Protein AF-A0A197JZQ4-F1 (afdb_monomer)

InterPro domains:
  IPR013087 Zinc finger C2H2-type [PS00028] (31-55)
  IPR013087 Zinc finger C2H2-type [PS50157] (29-60)
  IPR036236 Zinc finger C2H2 superfamily [SSF57667] (27-51)
  IPR039327 C2H2 finger domain transcription factor CON7-like [PTHR36167] (2-79)

Solvent-accessible surface area (backbone atoms only — not comparable to full-atom values): 5229 Å² total; per-residue (Å²): 136,87,82,81,82,86,74,82,68,86,86,67,79,79,78,70,78,82,82,78,55,81,83,76,51,65,49,82,37,61,50,87,40,89,97,39,89,56,57,20,67,41,65,67,58,36,34,50,48,25,60,74,71,61,59,56,77,71,77,58,72,73,79,45,45,62,58,56,49,52,49,55,49,51,58,60,71,76,102

Foldseek 3Di:
DDDDDDDDDPPCPPPDDDDDDPVRQDFLAAQPAVPGRDTHSDLVVVQVVCVVVVSDHRDDVVVCPVVVVVVVVVVVV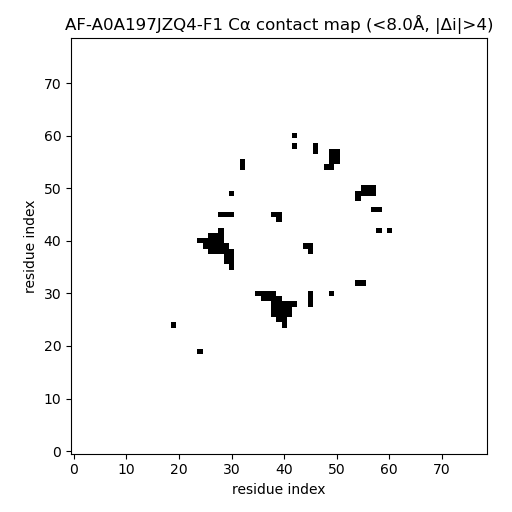VD

Structure (mmCIF, N/CA/C/O backbone):
data_AF-A0A197JZQ4-F1
#
_entry.id   AF-A0A197JZQ4-F1
#
loop_
_atom_site.group_PDB
_atom_site.id
_atom_site.type_symbol
_atom_site.label_atom_id
_atom_site.label_alt_id
_atom_site.label_comp_id
_atom_site.label_asym_id
_atom_site.label_entity_id
_atom_site.label_seq_id
_atom_site.pdbx_PDB_ins_code
_atom_site.Cartn_x
_atom_site.Cartn_y
_atom_site.Cartn_z
_atom_site.occupancy
_atom_site.B_iso_or_equiv
_atom_site.auth_seq_id
_atom_site.auth_comp_id
_atom_site.auth_asym_id
_atom_site.auth_atom_id
_atom_site.pdbx_PDB_model_num
ATOM 1 N N . ASN A 1 1 ? 33.369 19.549 12.607 1.00 58.50 1 ASN A N 1
ATOM 2 C CA . ASN A 1 1 ? 33.343 19.059 11.211 1.00 58.50 1 ASN A CA 1
ATOM 3 C C . ASN A 1 1 ? 33.399 17.546 11.164 1.00 58.50 1 ASN A C 1
ATOM 5 O O . ASN A 1 1 ? 34.434 16.982 11.488 1.00 58.50 1 ASN A O 1
ATOM 9 N N . LYS A 1 2 ? 32.296 16.885 10.795 1.00 66.38 2 LYS A N 1
ATOM 10 C CA . LYS A 1 2 ? 32.267 15.429 10.594 1.00 66.38 2 LYS A CA 1
ATOM 11 C C . LYS A 1 2 ? 32.687 15.145 9.149 1.00 66.38 2 LYS A C 1
ATOM 13 O O . LYS A 1 2 ? 31.972 15.522 8.227 1.00 66.38 2 LYS A O 1
ATOM 18 N N . ILE A 1 3 ? 33.868 14.560 8.966 1.00 65.25 3 ILE A N 1
ATOM 19 C CA . ILE A 1 3 ? 34.403 14.187 7.652 1.00 65.25 3 ILE A CA 1
ATOM 20 C C . ILE A 1 3 ? 33.774 12.843 7.280 1.00 65.25 3 ILE A C 1
ATOM 22 O O . ILE A 1 3 ? 34.058 11.831 7.915 1.00 65.25 3 ILE A O 1
ATOM 26 N N . TYR A 1 4 ? 32.885 12.832 6.290 1.00 76.62 4 TYR A N 1
ATOM 27 C CA . TYR A 1 4 ? 32.343 11.591 5.739 1.00 76.62 4 TYR A CA 1
ATOM 28 C C . TYR A 1 4 ? 33.294 11.094 4.648 1.00 76.62 4 TYR A C 1
ATOM 30 O O . TYR A 1 4 ? 33.411 11.733 3.603 1.00 76.62 4 TYR A O 1
ATOM 38 N N . SER A 1 5 ? 34.003 9.985 4.888 1.00 77.44 5 SER A N 1
ATOM 39 C CA . SER A 1 5 ? 34.823 9.357 3.851 1.00 77.44 5 SER A CA 1
ATOM 40 C C . SER A 1 5 ? 33.926 8.563 2.901 1.00 77.44 5 SER A C 1
ATOM 42 O O . SER A 1 5 ? 33.158 7.687 3.302 1.00 77.44 5 SER A O 1
ATOM 44 N N . PHE A 1 6 ? 33.985 8.904 1.617 1.00 71.12 6 PHE A N 1
ATOM 45 C CA . PHE A 1 6 ? 33.275 8.185 0.569 1.00 71.12 6 PHE A CA 1
ATOM 46 C C . PHE A 1 6 ? 34.191 7.078 0.042 1.00 71.12 6 PHE A C 1
ATOM 48 O O . PHE A 1 6 ? 34.964 7.294 -0.888 1.00 71.12 6 PHE A O 1
ATOM 55 N N . VAL A 1 7 ? 34.154 5.905 0.677 1.00 76.75 7 VAL A N 1
ATOM 56 C CA . VAL A 1 7 ? 34.867 4.721 0.180 1.00 76.75 7 VAL A CA 1
ATOM 57 C C . VAL A 1 7 ? 33.964 4.022 -0.843 1.00 76.75 7 VAL A C 1
ATOM 59 O O . VAL A 1 7 ? 32.875 3.574 -0.470 1.00 76.75 7 VAL A O 1
ATOM 62 N N . PRO A 1 8 ? 34.347 3.930 -2.129 1.00 69.75 8 PRO A N 1
ATOM 63 C CA . PRO A 1 8 ? 33.567 3.179 -3.102 1.00 69.75 8 PRO A CA 1
ATOM 64 C C . PRO A 1 8 ? 33.630 1.685 -2.760 1.00 69.75 8 PRO A C 1
ATOM 66 O O . PRO A 1 8 ? 34.699 1.079 -2.763 1.00 69.75 8 PRO A O 1
ATOM 69 N N . ILE A 1 9 ? 32.474 1.089 -2.457 1.00 72.56 9 ILE A N 1
ATOM 70 C CA . ILE A 1 9 ? 32.344 -0.354 -2.221 1.00 72.56 9 ILE A CA 1
ATOM 71 C C . ILE A 1 9 ? 32.557 -1.063 -3.564 1.00 72.56 9 ILE A C 1
ATOM 73 O O . ILE A 1 9 ? 31.721 -0.971 -4.470 1.00 72.56 9 ILE A O 1
ATOM 77 N N . SER A 1 10 ? 33.687 -1.752 -3.709 1.00 70.44 10 SER A N 1
ATOM 78 C CA . SER A 1 10 ? 33.974 -2.591 -4.870 1.00 70.44 10 SER A CA 1
ATOM 79 C C . SER A 1 10 ? 32.913 -3.696 -4.993 1.00 70.44 10 SER A C 1
ATOM 81 O O . SER A 1 10 ? 32.573 -4.367 -4.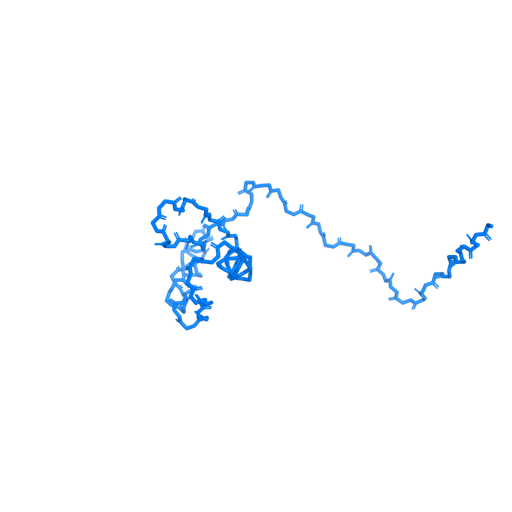023 1.00 70.44 10 SER A O 1
ATOM 83 N N . GLY A 1 11 ? 32.339 -3.854 -6.192 1.00 64.88 11 GLY A N 1
ATOM 84 C 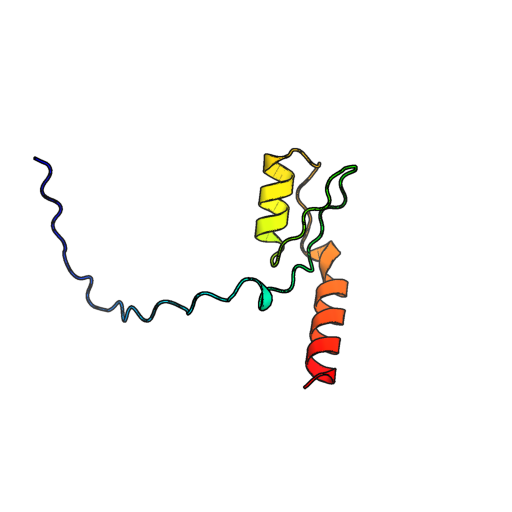CA . GLY A 1 11 ? 31.322 -4.875 -6.494 1.00 64.88 11 GLY A CA 1
ATOM 85 C C . GLY A 1 11 ? 29.878 -4.373 -6.616 1.00 64.88 11 GLY A C 1
ATOM 86 O O . GLY A 1 11 ? 29.021 -5.107 -7.105 1.00 64.88 11 GLY A O 1
ATOM 87 N N . VAL A 1 12 ? 29.582 -3.116 -6.266 1.00 64.44 12 VAL A N 1
ATOM 88 C CA . VAL A 1 12 ? 28.240 -2.544 -6.463 1.00 64.44 12 VAL A CA 1
ATOM 89 C C . VAL A 1 12 ? 28.146 -1.941 -7.868 1.00 64.44 12 VAL A C 1
ATOM 91 O O . VAL A 1 12 ? 28.350 -0.744 -8.060 1.00 64.44 12 VAL A O 1
ATOM 94 N N . ASN A 1 13 ? 27.838 -2.762 -8.878 1.00 65.56 13 ASN A N 1
ATOM 95 C CA . ASN A 1 13 ? 27.407 -2.250 -10.183 1.00 65.56 13 ASN A CA 1
ATOM 96 C C . ASN A 1 13 ? 26.053 -1.549 -9.980 1.00 65.56 13 ASN A C 1
ATOM 98 O O . ASN A 1 13 ? 24.995 -2.174 -9.945 1.00 65.56 13 ASN A O 1
ATOM 102 N N . SER A 1 14 ? 26.100 -0.243 -9.735 1.00 67.62 14 SER A N 1
ATOM 103 C CA . SER A 1 14 ? 24.992 0.586 -9.261 1.00 67.62 14 SER A CA 1
ATOM 104 C C . SER A 1 14 ? 24.007 0.952 -10.374 1.00 67.62 14 SER A C 1
ATOM 106 O O . SER A 1 14 ? 23.538 2.088 -10.466 1.00 67.62 14 SER A O 1
ATOM 108 N N . LYS A 1 15 ? 23.617 -0.019 -11.207 1.00 74.06 15 LYS A N 1
ATOM 109 C CA . LYS A 1 15 ? 22.431 0.127 -12.055 1.00 74.06 15 LYS A CA 1
ATOM 110 C C . LYS A 1 15 ? 21.199 0.112 -11.154 1.00 74.06 15 LYS A C 1
ATOM 112 O O . LYS A 1 15 ? 20.621 -0.932 -10.857 1.00 74.06 15 LYS A O 1
ATOM 117 N N . LYS A 1 16 ? 20.815 1.298 -10.675 1.00 76.50 16 LYS A N 1
ATOM 118 C CA . LYS A 1 16 ? 19.566 1.501 -9.935 1.00 76.50 16 LYS A CA 1
ATOM 119 C C . LYS A 1 16 ? 18.404 1.048 -10.814 1.00 76.50 16 LYS A C 1
ATOM 121 O O . LYS A 1 16 ? 18.339 1.393 -11.992 1.00 76.50 16 LYS A O 1
ATOM 126 N N . ARG A 1 17 ? 17.469 0.299 -10.229 1.00 80.25 17 ARG A N 1
ATOM 127 C CA . ARG A 1 17 ? 16.240 -0.092 -10.9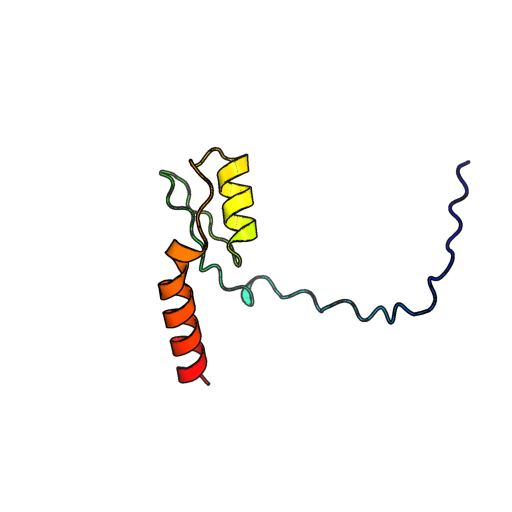24 1.00 80.25 17 ARG A CA 1
ATOM 128 C C . ARG A 1 17 ? 15.498 1.182 -11.363 1.00 80.25 17 ARG A C 1
ATOM 130 O O . ARG A 1 17 ? 15.328 2.070 -10.521 1.00 80.25 17 ARG A O 1
ATOM 137 N N . PRO A 1 18 ? 15.073 1.299 -12.633 1.00 85.31 18 PRO A N 1
ATOM 138 C CA . PRO A 1 18 ? 14.366 2.483 -13.100 1.00 85.31 18 PRO A CA 1
ATOM 139 C C . PRO A 1 18 ? 13.106 2.702 -12.261 1.00 85.31 18 PRO A C 1
ATOM 141 O O . PRO A 1 18 ? 12.387 1.759 -11.912 1.00 85.31 18 PRO A O 1
ATOM 144 N N . ARG A 1 19 ? 12.865 3.961 -11.889 1.00 85.19 19 ARG A N 1
ATOM 145 C CA . ARG A 1 19 ? 11.660 4.340 -11.156 1.00 85.19 19 ARG A CA 1
ATOM 146 C C . ARG A 1 19 ? 10.480 4.297 -12.123 1.00 85.19 19 ARG A C 1
ATOM 148 O O . ARG A 1 19 ? 10.490 5.012 -13.119 1.00 85.19 19 ARG A O 1
ATOM 155 N N . ARG A 1 20 ? 9.468 3.498 -11.795 1.00 86.44 20 ARG A N 1
ATOM 156 C CA . ARG A 1 20 ? 8.207 3.441 -12.548 1.00 86.44 20 ARG A CA 1
ATOM 157 C C . ARG A 1 20 ? 7.465 4.774 -12.464 1.00 86.44 20 ARG A C 1
ATOM 159 O O . ARG A 1 20 ? 7.524 5.441 -11.423 1.0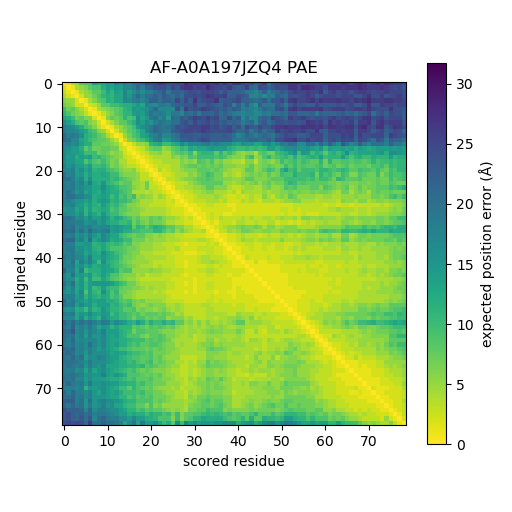0 86.44 20 ARG A O 1
ATOM 166 N N . ARG A 1 21 ? 6.783 5.164 -13.544 1.00 85.94 21 ARG A N 1
ATOM 167 C CA . ARG A 1 21 ? 5.925 6.363 -13.564 1.00 85.94 21 ARG A CA 1
ATOM 168 C C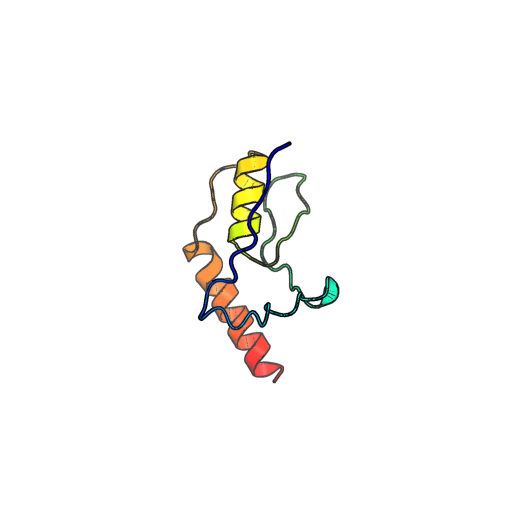 . ARG A 1 21 ? 4.645 6.125 -12.755 1.00 85.94 21 ARG A C 1
ATOM 170 O O . ARG A 1 21 ? 4.310 4.993 -12.430 1.00 85.94 21 ARG A O 1
ATOM 177 N N . PHE A 1 22 ? 3.953 7.206 -12.388 1.00 81.06 22 PHE A N 1
ATOM 178 C CA . PHE A 1 22 ? 2.729 7.135 -11.577 1.00 81.06 22 PHE A CA 1
ATOM 179 C C . PHE A 1 22 ? 1.620 6.308 -12.245 1.00 81.06 22 PHE A C 1
ATOM 181 O O . PHE A 1 22 ? 0.932 5.556 -11.551 1.00 81.06 22 PHE A O 1
ATOM 188 N N . ASP A 1 23 ? 1.489 6.462 -13.562 1.00 83.62 23 ASP A N 1
ATOM 189 C CA . ASP A 1 23 ? 0.482 5.815 -14.408 1.00 83.62 23 ASP A CA 1
ATOM 190 C C . ASP A 1 23 ? 0.776 4.320 -14.635 1.00 83.62 23 ASP A C 1
ATOM 192 O O . ASP A 1 23 ? -0.115 3.485 -14.647 1.00 83.62 23 ASP A O 1
ATOM 196 N N . GLU A 1 24 ? 2.060 3.952 -14.659 1.00 82.06 24 GLU A N 1
ATOM 197 C CA . GLU A 1 24 ? 2.532 2.573 -14.861 1.00 82.06 24 GLU A CA 1
ATOM 198 C C . GLU A 1 24 ? 2.267 1.655 -13.647 1.00 82.06 24 GLU A C 1
ATOM 200 O O . GLU A 1 24 ? 2.459 0.440 -13.704 1.00 82.06 24 GLU A O 1
ATOM 205 N N . ILE A 1 25 ? 1.880 2.221 -12.498 1.00 83.12 25 ILE A N 1
ATOM 206 C CA . ILE A 1 25 ? 1.634 1.457 -11.273 1.00 83.12 25 ILE A CA 1
ATOM 207 C C . ILE A 1 25 ? 0.139 1.170 -11.143 1.00 83.12 25 ILE A C 1
ATOM 209 O O . ILE A 1 25 ? -0.622 1.991 -10.630 1.00 83.12 25 ILE A O 1
ATOM 213 N N . GLU A 1 26 ? -0.255 -0.049 -11.503 1.00 87.19 26 GLU A N 1
ATOM 214 C CA . GLU A 1 26 ? -1.591 -0.576 -11.214 1.00 87.19 26 GLU A CA 1
ATOM 215 C C . GLU A 1 26 ? -1.814 -0.686 -9.694 1.00 87.19 26 GLU A C 1
ATOM 217 O O . GLU A 1 26 ? -1.073 -1.376 -8.988 1.00 87.19 26 GLU A O 1
ATOM 222 N N . ARG A 1 27 ? -2.843 -0.009 -9.165 1.00 89.31 27 ARG A N 1
ATOM 223 C CA . ARG A 1 27 ? -3.165 0.051 -7.724 1.00 89.31 27 ARG A CA 1
ATOM 224 C C . ARG A 1 27 ? -4.293 -0.903 -7.344 1.00 89.31 27 ARG A C 1
ATOM 226 O O . ARG A 1 27 ? -5.363 -0.493 -6.915 1.00 89.31 27 ARG A O 1
ATOM 233 N N . LEU A 1 28 ? -4.029 -2.195 -7.486 1.00 87.69 28 LEU A N 1
ATOM 234 C CA . LEU A 1 28 ? -5.029 -3.249 -7.273 1.00 87.69 28 LEU A CA 1
ATOM 235 C C . LEU A 1 28 ? -5.367 -3.494 -5.791 1.00 87.69 28 LEU A C 1
ATOM 237 O O . LEU A 1 28 ? -6.357 -4.151 -5.480 1.00 87.69 28 LEU A O 1
ATOM 241 N N . TYR A 1 29 ? -4.538 -3.008 -4.862 1.00 91.50 29 TYR A N 1
ATOM 242 C CA . TYR A 1 29 ? -4.717 -3.236 -3.428 1.00 91.50 29 TYR A CA 1
ATOM 243 C C . TYR A 1 29 ? -5.440 -2.051 -2.788 1.00 91.50 29 TYR A C 1
ATOM 245 O O . TYR A 1 29 ? -4.805 -1.102 -2.326 1.00 91.50 29 TYR A O 1
ATOM 253 N N . VAL A 1 30 ? -6.769 -2.115 -2.768 1.00 91.12 30 VAL A N 1
ATOM 254 C CA . VAL A 1 30 ? -7.645 -1.077 -2.207 1.00 91.12 30 VAL A CA 1
ATOM 255 C C . VAL A 1 30 ? -7.846 -1.292 -0.704 1.00 91.12 30 VAL A C 1
ATOM 257 O O . VAL A 1 30 ? -7.968 -2.430 -0.235 1.00 91.12 30 VAL A O 1
ATOM 260 N N . CYS A 1 31 ? -7.856 -0.205 0.071 1.00 92.00 31 CYS A N 1
ATOM 261 C CA . CYS A 1 31 ? -8.292 -0.260 1.459 1.00 92.00 31 CYS A CA 1
ATOM 262 C C . CYS A 1 31 ? -9.813 -0.454 1.524 1.00 92.00 31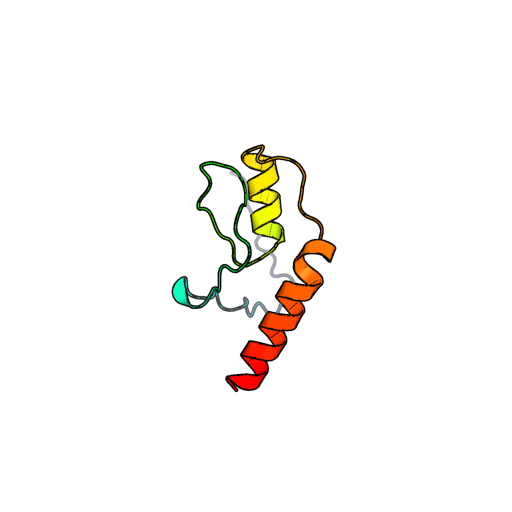 CYS A C 1
ATOM 264 O O . CYS A 1 31 ? -10.559 0.212 0.827 1.00 92.00 31 CYS A O 1
ATOM 266 N N . ASN A 1 32 ? -10.278 -1.376 2.360 1.00 88.69 32 ASN A N 1
ATOM 267 C CA . ASN A 1 32 ? -11.707 -1.680 2.520 1.00 88.69 32 ASN A CA 1
ATOM 268 C C . ASN A 1 32 ? -12.347 -0.903 3.690 1.00 88.69 32 ASN A C 1
ATOM 270 O O . ASN A 1 32 ? -13.513 -1.106 4.004 1.00 88.69 32 ASN A O 1
ATOM 274 N N . TRP A 1 33 ? -11.589 -0.034 4.356 1.00 90.69 33 TRP A N 1
ATOM 275 C CA . TRP A 1 33 ? -12.092 0.705 5.507 1.00 90.69 33 TRP A CA 1
ATOM 276 C C . TRP A 1 33 ? -13.107 1.767 5.087 1.00 90.69 33 TRP A C 1
ATOM 278 O O . TRP A 1 33 ? -12.920 2.426 4.063 1.00 90.69 33 TRP A O 1
ATOM 288 N N . ALA A 1 34 ? -14.162 1.937 5.889 1.00 88.56 34 ALA A N 1
ATOM 289 C CA . ALA A 1 34 ? -15.146 2.990 5.671 1.00 88.56 34 ALA A CA 1
ATOM 290 C C . ALA A 1 34 ? -14.435 4.350 5.622 1.00 88.56 34 ALA A C 1
ATOM 292 O O . ALA A 1 34 ? -13.575 4.621 6.459 1.00 88.56 34 ALA A O 1
ATOM 293 N N . ASP A 1 35 ? -14.769 5.172 4.626 1.00 88.12 35 ASP A N 1
ATOM 294 C CA . ASP A 1 35 ? -14.136 6.478 4.380 1.00 88.12 35 ASP A CA 1
ATOM 295 C C . ASP A 1 35 ? -12.668 6.422 3.892 1.00 88.12 35 ASP A C 1
ATOM 297 O O . ASP A 1 35 ? -11.974 7.436 3.838 1.00 88.12 35 ASP A O 1
ATOM 301 N N . CYS A 1 36 ? -12.156 5.248 3.486 1.00 91.44 36 CYS A N 1
ATOM 302 C CA . CYS A 1 36 ? -10.831 5.146 2.875 1.00 91.44 36 CYS A CA 1
ATOM 303 C C . CYS A 1 36 ? -10.867 4.734 1.400 1.00 91.44 36 CYS A C 1
ATOM 305 O O . CYS A 1 36 ? -10.950 3.559 1.064 1.00 91.44 36 CYS A O 1
ATOM 307 N N . GLU A 1 37 ? -10.644 5.705 0.517 1.00 92.75 37 GLU A N 1
ATOM 308 C CA . GLU A 1 37 ? -10.556 5.488 -0.935 1.00 92.75 37 GLU A CA 1
ATOM 309 C C . GLU A 1 37 ? -9.121 5.181 -1.423 1.00 92.75 37 GLU A C 1
ATOM 311 O O . GLU A 1 37 ? -8.821 5.165 -2.618 1.00 92.75 37 GLU A O 1
ATOM 316 N N . LYS A 1 38 ? -8.171 4.954 -0.501 1.00 92.94 38 LYS A N 1
ATOM 317 C CA . LYS A 1 38 ? -6.757 4.781 -0.866 1.00 92.94 38 LYS A CA 1
ATOM 318 C C . LYS A 1 38 ? -6.495 3.398 -1.454 1.00 92.94 38 LYS A C 1
ATOM 320 O O . LYS A 1 38 ? -6.831 2.367 -0.868 1.00 92.94 38 LYS A O 1
ATOM 325 N N . SER A 1 39 ? -5.780 3.386 -2.573 1.00 92.56 39 SER A N 1
ATOM 326 C CA . SER A 1 39 ? -5.318 2.182 -3.255 1.00 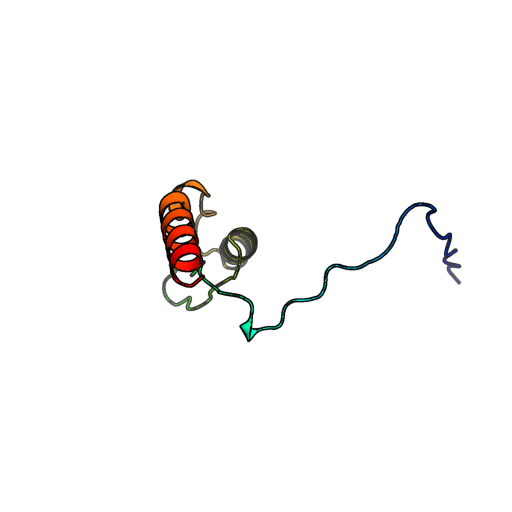92.56 39 SER A CA 1
ATOM 327 C C . SER A 1 39 ? -3.799 2.185 -3.430 1.00 92.56 39 SER A C 1
ATOM 329 O O . SER A 1 39 ? -3.148 3.228 -3.543 1.00 92.56 39 SER A O 1
ATOM 331 N N . TYR A 1 40 ? -3.208 0.992 -3.427 1.00 93.25 40 TYR A N 1
ATOM 332 C CA . TYR A 1 40 ? -1.762 0.804 -3.462 1.00 93.25 40 TYR A CA 1
ATOM 333 C C . TYR A 1 40 ? -1.353 -0.245 -4.495 1.00 93.25 40 TYR A C 1
ATOM 335 O O . TYR A 1 40 ? -2.086 -1.188 -4.785 1.00 93.25 40 TYR A O 1
ATOM 343 N N . GLY A 1 41 ? -0.144 -0.096 -5.045 1.00 90.38 41 GLY A N 1
ATOM 344 C CA . GLY A 1 41 ? 0.382 -1.021 -6.057 1.00 90.38 41 GLY A CA 1
ATOM 345 C C . GLY A 1 41 ? 0.898 -2.348 -5.500 1.00 90.38 41 GLY A C 1
ATOM 346 O O . GLY A 1 41 ? 1.009 -3.331 -6.225 1.00 90.38 41 GLY A O 1
ATOM 347 N N . THR A 1 42 ? 1.212 -2.413 -4.204 1.00 90.75 42 THR A N 1
ATOM 348 C CA . THR A 1 42 ? 1.617 -3.666 -3.555 1.00 90.75 42 THR A CA 1
ATOM 349 C C . THR A 1 42 ? 0.937 -3.833 -2.204 1.00 90.75 42 THR A C 1
ATOM 351 O O . THR A 1 42 ? 0.665 -2.854 -1.505 1.00 90.75 42 THR A O 1
ATOM 354 N N . LEU A 1 43 ? 0.741 -5.093 -1.801 1.00 92.19 43 LEU A N 1
ATOM 355 C CA . LEU A 1 43 ? 0.174 -5.449 -0.499 1.00 92.19 43 LEU A CA 1
ATOM 356 C C . LEU A 1 43 ? 0.972 -4.859 0.672 1.00 92.19 43 LEU A C 1
ATOM 358 O O . LEU A 1 43 ? 0.393 -4.500 1.689 1.00 92.19 43 LEU A O 1
ATOM 362 N N . ASN A 1 44 ? 2.293 -4.719 0.528 1.00 93.12 44 ASN A N 1
ATOM 363 C CA . ASN A 1 44 ? 3.140 -4.170 1.586 1.00 93.12 44 ASN A CA 1
ATOM 364 C C . ASN A 1 44 ? 2.798 -2.704 1.892 1.00 93.12 44 ASN A C 1
ATOM 366 O O . ASN A 1 44 ? 2.726 -2.326 3.058 1.00 93.12 44 ASN A O 1
ATOM 370 N N . HIS A 1 45 ? 2.535 -1.897 0.856 1.00 93.50 45 HIS A N 1
ATOM 371 C CA . HIS A 1 45 ? 2.114 -0.505 1.033 1.00 93.50 45 HIS A CA 1
ATOM 372 C C . HIS A 1 45 ? 0.698 -0.413 1.609 1.00 93.50 45 HIS A C 1
ATOM 374 O O . HIS A 1 45 ? 0.465 0.412 2.489 1.00 93.50 45 HIS A O 1
ATOM 380 N N . LEU A 1 46 ? -0.215 -1.302 1.191 1.00 94.06 46 LEU A N 1
ATOM 381 C CA . LEU A 1 46 ? -1.542 -1.392 1.804 1.00 94.06 46 LEU A CA 1
ATOM 382 C C . LEU A 1 46 ? -1.445 -1.770 3.291 1.00 94.06 46 LEU A C 1
ATOM 384 O O . LEU A 1 46 ? -2.082 -1.139 4.123 1.00 94.06 46 LEU A O 1
ATOM 388 N N . ASN A 1 47 ? -0.623 -2.754 3.655 1.00 93.94 47 ASN A N 1
ATOM 389 C CA . ASN A 1 47 ? -0.464 -3.180 5.048 1.00 93.94 47 ASN A CA 1
ATOM 390 C C . ASN A 1 47 ? 0.188 -2.103 5.923 1.00 93.94 47 ASN A C 1
ATOM 392 O O . ASN A 1 47 ? -0.207 -1.939 7.081 1.00 93.94 47 ASN A O 1
ATOM 396 N N . ALA A 1 48 ? 1.148 -1.348 5.381 1.00 95.00 48 ALA A N 1
ATOM 397 C CA . ALA A 1 48 ? 1.695 -0.174 6.054 1.00 95.00 48 ALA A CA 1
ATOM 398 C C . ALA A 1 48 ? 0.599 0.875 6.290 1.00 95.00 48 ALA A C 1
ATOM 400 O O . ALA A 1 48 ? 0.422 1.328 7.417 1.00 95.00 48 ALA A O 1
ATOM 401 N N . HIS A 1 49 ? -0.194 1.182 5.262 1.00 95.06 49 HIS A N 1
ATOM 402 C CA . HIS A 1 49 ? -1.329 2.094 5.361 1.00 95.06 49 HIS A CA 1
ATOM 403 C C . HIS A 1 49 ? -2.356 1.652 6.413 1.00 95.06 49 HIS A C 1
ATOM 405 O O . HIS A 1 49 ? -2.727 2.453 7.265 1.00 95.06 49 HIS A O 1
ATOM 411 N N . VAL A 1 50 ? -2.761 0.380 6.402 1.00 93.75 50 VAL A N 1
ATOM 412 C CA . VAL A 1 50 ? -3.725 -0.171 7.364 1.00 93.75 50 VAL A CA 1
ATOM 413 C C . VAL A 1 50 ? -3.208 -0.045 8.796 1.00 93.75 50 VAL A C 1
ATOM 415 O O . VAL A 1 50 ? -3.949 0.363 9.686 1.00 93.75 50 VAL A O 1
ATOM 418 N N . THR A 1 51 ? -1.917 -0.319 9.005 1.00 93.69 51 THR A N 1
ATOM 419 C CA . THR A 1 51 ? -1.282 -0.210 10.325 1.00 93.69 51 THR A CA 1
ATOM 420 C C . THR A 1 51 ? -1.182 1.249 10.785 1.00 93.69 51 THR A C 1
ATOM 422 O O . THR A 1 51 ? -1.480 1.545 11.937 1.00 93.69 51 THR A O 1
ATOM 425 N N . MET A 1 52 ? -0.783 2.167 9.897 1.00 94.12 52 MET A N 1
ATOM 426 C CA . MET A 1 52 ? -0.615 3.588 10.228 1.00 94.12 52 MET A CA 1
ATOM 427 C C . MET A 1 52 ? -1.947 4.287 10.500 1.00 94.12 52 MET A C 1
ATOM 429 O O . MET A 1 52 ? -2.064 5.025 11.473 1.00 94.12 52 MET A O 1
ATOM 433 N N . GLN A 1 53 ? -2.957 4.031 9.667 1.00 91.88 53 GLN A N 1
ATOM 434 C CA . GLN A 1 53 ? -4.272 4.661 9.780 1.00 91.88 53 GLN A CA 1
ATOM 435 C C . GLN A 1 53 ? -5.219 3.922 10.732 1.00 91.88 53 GLN A C 1
ATOM 437 O O . GLN A 1 53 ? -6.352 4.349 10.918 1.00 91.88 53 GLN A O 1
ATOM 442 N N . LYS A 1 54 ? -4.765 2.818 11.340 1.00 90.75 54 LYS A N 1
ATOM 443 C CA . LYS A 1 54 ? -5.570 1.955 12.217 1.00 90.75 54 LYS A CA 1
ATOM 444 C C . LYS A 1 54 ? -6.853 1.450 11.544 1.00 90.75 54 LYS A C 1
ATOM 446 O O . LYS A 1 54 ? -7.878 1.284 12.195 1.00 90.75 54 LYS A O 1
ATOM 451 N N . HIS A 1 55 ? -6.774 1.130 10.254 1.00 92.00 55 HIS A N 1
ATOM 452 C CA . HIS A 1 55 ? -7.879 0.584 9.453 1.00 92.00 55 HIS A CA 1
ATOM 453 C C . HIS A 1 55 ? -8.125 -0.920 9.718 1.00 92.00 55 HIS A C 1
ATOM 455 O O . HIS A 1 55 ? -8.472 -1.679 8.813 1.00 92.00 55 HIS A O 1
ATOM 461 N N . GLY A 1 56 ? -7.897 -1.371 10.954 1.00 87.06 56 GLY A N 1
ATOM 462 C CA . GLY A 1 56 ? -8.020 -2.768 11.370 1.00 87.06 56 GLY A CA 1
ATOM 463 C C . GLY A 1 56 ? -6.733 -3.605 11.233 1.00 87.06 56 GLY A C 1
ATOM 464 O O . GLY A 1 56 ? -5.624 -3.060 11.231 1.00 87.06 56 GLY A O 1
ATOM 465 N N . PRO A 1 57 ? -6.853 -4.948 11.190 1.00 87.62 57 PRO A N 1
ATOM 466 C CA . PRO A 1 57 ? -5.710 -5.858 11.146 1.00 87.62 57 PRO A CA 1
ATOM 467 C C . PRO A 1 57 ? -5.020 -5.870 9.774 1.00 87.62 57 PRO A C 1
ATOM 469 O O . PRO A 1 57 ? -5.638 -5.637 8.734 1.00 87.62 57 PRO A O 1
ATOM 472 N N . LYS A 1 58 ? -3.720 -6.200 9.767 1.00 87.50 58 LYS A N 1
ATOM 473 C CA . LYS A 1 58 ? -2.942 -6.385 8.530 1.00 87.50 58 LYS A CA 1
ATOM 474 C C . LYS A 1 58 ? -3.605 -7.439 7.648 1.00 87.50 58 LYS A C 1
ATOM 476 O O . LYS A 1 58 ? -4.082 -8.457 8.141 1.00 87.50 58 LYS A O 1
ATOM 481 N N . ARG A 1 59 ? -3.593 -7.215 6.336 1.00 87.06 59 ARG A N 1
ATOM 482 C CA . ARG A 1 59 ? -4.195 -8.150 5.390 1.00 87.06 59 ARG A CA 1
ATOM 483 C C . ARG A 1 59 ? -3.233 -9.269 5.031 1.00 87.06 59 ARG A C 1
ATOM 485 O O . ARG A 1 59 ? -2.033 -9.048 4.826 1.00 87.06 59 ARG A O 1
ATOM 492 N N . ASN A 1 60 ? -3.791 -10.468 4.905 1.00 87.81 60 ASN A N 1
ATOM 493 C CA . ASN A 1 60 ? -3.017 -11.665 4.632 1.00 87.81 60 ASN A CA 1
ATOM 494 C C . ASN A 1 60 ? -2.817 -11.871 3.125 1.00 87.81 60 ASN A C 1
ATOM 496 O O . ASN A 1 60 ? -3.731 -11.642 2.335 1.00 87.81 60 ASN A O 1
ATOM 500 N N . PRO A 1 61 ? -1.652 -12.385 2.694 1.00 87.06 61 PRO A N 1
ATOM 501 C CA . PRO A 1 61 ? -1.411 -12.710 1.288 1.00 87.06 61 PRO A CA 1
ATOM 502 C C . PRO A 1 61 ? -2.393 -13.735 0.697 1.00 87.06 61 PRO A C 1
ATOM 504 O O . PRO A 1 61 ? -2.556 -13.766 -0.527 1.00 87.06 61 PRO A O 1
ATOM 507 N N . ALA A 1 62 ? -3.004 -14.572 1.543 1.00 87.81 62 ALA A N 1
ATOM 508 C CA . ALA A 1 62 ? -3.990 -15.580 1.157 1.00 87.81 62 ALA A CA 1
ATOM 509 C C . ALA A 1 62 ? -5.254 -14.951 0.548 1.00 87.81 62 ALA A C 1
ATOM 511 O O . ALA A 1 62 ? -5.704 -15.411 -0.498 1.00 87.81 62 ALA A O 1
ATOM 512 N N . GLU A 1 63 ? -5.726 -13.839 1.118 1.00 84.25 63 GLU A N 1
ATOM 513 C CA . GLU A 1 63 ? -6.897 -13.077 0.651 1.00 84.25 63 GLU A CA 1
ATOM 514 C C . GLU A 1 63 ? -6.734 -12.613 -0.806 1.00 84.25 63 GLU A C 1
ATOM 516 O O . GLU A 1 63 ? -7.677 -12.562 -1.586 1.00 84.25 63 GLU A O 1
ATOM 521 N N . PHE A 1 64 ? -5.495 -12.326 -1.213 1.00 85.38 64 PHE A N 1
ATOM 522 C CA . PHE A 1 64 ? -5.170 -11.837 -2.554 1.00 85.38 64 PHE A CA 1
ATOM 523 C C . PHE A 1 64 ? -4.674 -12.939 -3.494 1.00 85.38 64 PHE A C 1
ATOM 525 O O . PHE A 1 64 ? -4.095 -12.640 -4.542 1.00 85.38 64 PHE A O 1
ATOM 532 N N . LYS A 1 65 ? -4.820 -14.220 -3.131 1.00 87.38 65 LYS A N 1
ATOM 533 C CA . LYS A 1 65 ? -4.389 -15.340 -3.980 1.00 87.38 65 LYS A CA 1
ATOM 534 C C . LYS A 1 65 ? -5.175 -15.365 -5.291 1.00 87.38 65 LYS A C 1
ATOM 536 O O . LYS A 1 65 ? -4.559 -15.405 -6.357 1.00 87.38 65 LYS A O 1
ATOM 541 N N . GLU A 1 66 ? -6.499 -15.261 -5.209 1.00 85.81 66 GLU A N 1
ATOM 542 C CA . GLU A 1 66 ? -7.371 -15.255 -6.387 1.00 85.81 66 GLU A CA 1
ATOM 543 C C . GLU A 1 66 ? -7.225 -13.957 -7.190 1.00 85.81 66 GLU A C 1
ATOM 545 O O . GLU A 1 66 ? -7.083 -14.024 -8.408 1.00 85.81 66 GLU A O 1
ATOM 550 N N . LEU A 1 67 ? -7.094 -12.797 -6.531 1.00 86.69 67 LEU A N 1
ATOM 551 C CA . LEU A 1 67 ? -6.814 -11.522 -7.208 1.00 86.69 67 LEU A CA 1
ATOM 552 C C . LEU A 1 67 ? -5.508 -11.584 -8.018 1.00 86.69 67 LEU A C 1
ATOM 554 O O . LEU A 1 67 ? -5.479 -11.236 -9.197 1.00 86.69 67 LEU A O 1
ATOM 558 N N . ARG A 1 68 ? -4.425 -12.117 -7.434 1.00 86.62 68 ARG A N 1
ATOM 559 C CA . ARG A 1 68 ? -3.141 -12.298 -8.138 1.00 86.62 68 ARG A CA 1
ATOM 560 C C . ARG A 1 68 ? -3.205 -13.335 -9.257 1.00 86.62 68 ARG A C 1
ATOM 562 O O . ARG A 1 68 ? -2.391 -13.285 -10.180 1.00 86.62 68 ARG A O 1
ATOM 569 N N . LYS A 1 69 ? -4.099 -14.319 -9.161 1.00 89.00 69 LYS A N 1
ATOM 570 C CA . LYS A 1 69 ? -4.313 -15.330 -10.204 1.00 89.00 69 LYS A CA 1
ATOM 571 C C . LYS A 1 69 ? -5.098 -14.739 -11.373 1.00 89.00 69 LYS A C 1
ATOM 573 O O . LYS A 1 69 ? -4.680 -14.918 -12.512 1.00 89.00 69 LYS A O 1
ATOM 578 N N . ALA A 1 70 ? -6.174 -14.008 -11.090 1.00 85.94 70 ALA A N 1
ATOM 579 C CA . ALA A 1 70 ? -6.970 -13.299 -12.085 1.00 85.94 70 ALA A CA 1
ATOM 580 C C . ALA A 1 70 ? -6.133 -12.248 -12.825 1.00 85.94 70 ALA A C 1
ATOM 582 O O . ALA A 1 70 ? -6.114 -12.252 -14.050 1.00 85.94 70 ALA A O 1
ATOM 583 N N . TRP A 1 71 ? -5.347 -11.445 -12.103 1.00 84.44 71 TRP A N 1
ATOM 584 C CA . TRP A 1 71 ? -4.484 -10.430 -12.711 1.00 84.44 71 TRP A CA 1
ATOM 585 C C . TRP A 1 71 ? -3.421 -11.033 -13.635 1.00 84.44 71 TRP A C 1
ATOM 587 O O . TRP A 1 71 ? -3.264 -10.596 -14.770 1.00 84.44 71 TRP A O 1
ATOM 597 N N . ARG A 1 72 ? -2.743 -12.108 -13.204 1.00 85.94 72 ARG A N 1
ATOM 598 C CA . ARG A 1 72 ? -1.787 -12.822 -14.071 1.00 85.94 72 ARG A 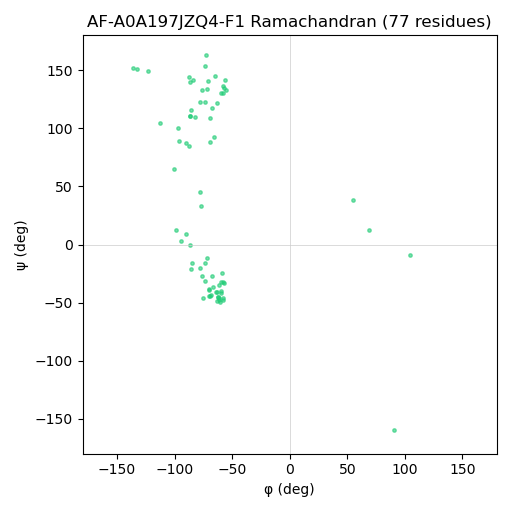CA 1
ATOM 599 C C . ARG A 1 72 ? -2.442 -13.405 -15.323 1.00 85.94 72 ARG A C 1
ATOM 601 O O . ARG A 1 72 ? -1.798 -13.455 -16.362 1.00 85.94 72 ARG A O 1
ATOM 608 N N . ARG A 1 73 ? -3.695 -13.861 -15.229 1.00 88.00 73 ARG A N 1
ATOM 609 C CA . ARG A 1 73 ? -4.455 -14.350 -16.388 1.00 88.00 73 ARG A CA 1
ATOM 610 C C . ARG A 1 73 ? -4.832 -13.214 -17.336 1.00 88.00 73 ARG A C 1
ATOM 612 O O . ARG A 1 73 ? -4.639 -13.383 -18.528 1.00 88.00 73 ARG A O 1
ATOM 619 N N . GLN A 1 74 ? -5.309 -12.082 -16.814 1.00 84.81 74 GLN A N 1
ATOM 620 C CA . GLN A 1 74 ? -5.627 -10.900 -17.624 1.00 84.81 74 GLN A CA 1
ATOM 621 C C . GLN A 1 74 ? -4.386 -10.375 -18.344 1.00 84.81 74 GLN A C 1
ATOM 623 O O . GLN A 1 74 ? -4.406 -10.263 -19.560 1.00 84.81 74 GLN A O 1
ATOM 628 N N . LYS A 1 75 ? -3.269 -10.187 -17.627 1.00 84.81 75 LYS A N 1
ATOM 629 C CA . LYS A 1 75 ? -2.009 -9.745 -18.239 1.00 84.81 75 LYS A CA 1
ATOM 630 C C . LYS A 1 75 ? -1.481 -10.689 -19.317 1.00 84.81 75 LYS A C 1
ATOM 632 O O . LYS A 1 75 ? -0.879 -10.215 -20.263 1.00 84.81 75 LYS A O 1
ATOM 637 N N . LYS A 1 76 ? -1.714 -11.999 -19.186 1.00 86.19 76 LYS A N 1
ATOM 638 C CA . LYS A 1 76 ? -1.342 -12.987 -20.210 1.00 86.19 76 LYS A CA 1
ATOM 639 C C . LYS A 1 76 ? -2.283 -12.988 -21.424 1.00 86.19 76 LYS A C 1
ATOM 641 O O . LYS A 1 76 ? -1.878 -13.443 -22.477 1.00 86.19 76 LYS A O 1
ATOM 646 N N . ALA A 1 77 ? -3.542 -12.585 -21.262 1.00 83.31 77 ALA A N 1
ATOM 647 C CA . ALA A 1 77 ? -4.509 -12.522 -22.362 1.00 83.31 77 ALA A CA 1
ATOM 648 C C . ALA A 1 77 ? -4.443 -11.195 -23.138 1.00 83.31 77 ALA A C 1
ATOM 650 O O . ALA A 1 77 ? -4.936 -11.119 -24.256 1.00 83.31 77 ALA A O 1
ATOM 651 N N . GLU A 1 78 ? -3.895 -10.156 -22.507 1.00 78.44 78 GLU A N 1
ATOM 652 C CA . GLU A 1 78 ? -3.649 -8.831 -23.089 1.00 78.44 78 GLU A CA 1
ATOM 653 C C . GLU A 1 78 ? -2.307 -8.761 -23.848 1.00 78.44 78 GLU A C 1
ATOM 655 O O . GLU A 1 78 ? -2.102 -7.837 -24.631 1.00 78.44 78 GLU A O 1
ATOM 660 N N . GLU A 1 79 ? -1.415 -9.733 -23.612 1.00 62.00 79 GLU A N 1
ATOM 661 C CA . GLU A 1 79 ? -0.185 -9.994 -24.381 1.00 62.00 79 GLU A CA 1
ATOM 662 C C . GLU A 1 79 ? -0.479 -10.893 -25.589 1.00 62.00 79 GLU A C 1
ATOM 664 O O . GLU A 1 79 ? 0.010 -10.559 -26.691 1.00 62.00 79 GLU A O 1
#

Secondary structure (DSSP, 8-state):
---------TT----PPPPPPSTT----EE--STT---EESSHHHHHHHHHHHT-SSPPPTTTTHHHHHHHHHHHHH--

Mean predicted aligned error: 9.31 Å

Radius of gyration: 18.85 Å; Cα contacts (8 Å, |Δi|>4): 46; chains: 1; bounding box: 50×35×37 Å

Sequence (79 aa):
NKIYSFVPISGVNSKKRPRRRFDEIERLYVCNWADCEKSYGTLNHLNAHVTMQKHGPKRNPAEFKELRKAWRRQKKAEE

Organism: NCBI:txid1314771

pLDDT: mean 84.35, std 8.93, range [58.5, 95.06]

Nearest PDB structures (foldseek):
  1f2i-assembly2_J  TM=6.199E-01  e=5.715E-01  Mus musculus
  6b0o-assembly2_D  TM=6.442E-01  e=1.263E+00  Homo sapiens
  1x3c-assembly1_A  TM=5.783E-01  e=3.222E+00  Homo sapiens